Protein AF-A0A532UL81-F1 (afdb_monomer)

pLDDT: mean 82.59, std 19.24, range [45.41, 98.62]

Radius of gyration: 26.62 Å; Cα contacts (8 Å, |Δi|>4): 27; chains: 1; bounding box: 61×22×66 Å

Mean predicted aligned error: 12.57 Å

Sequence (66 aa):
MRLSKEAIREFKDIYYKEFKEKISDKEAQEMGANLLSLFEIVYRPISKPNTQEPGDRRKRQSSESV

Secondary structure (DSSP, 8-state):
----HHHHHHHHHHHHHHH-----HHHHHHHHHHHHHHHHHHT---------------SSSSS---

Foldseek 3Di:
DFDDPVQLVVQQVVCCVVPVDGDDSVVSRVVVVVVVVVCCVVPPPPPPPPPPPPDDPPDDPPDPDD

Structure (mmCIF, N/CA/C/O backbone):
data_AF-A0A532UL81-F1
#
_entry.id   AF-A0A532UL81-F1
#
loop_
_atom_site.group_PDB
_atom_site.id
_atom_site.type_symbol
_atom_site.label_atom_id
_atom_site.label_alt_id
_atom_site.label_comp_id
_atom_site.label_asym_id
_atom_site.label_entity_id
_atom_site.label_seq_id
_atom_site.p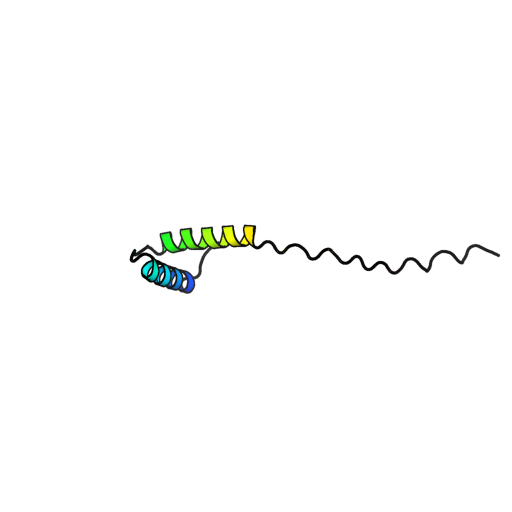dbx_PDB_ins_code
_atom_site.Cartn_x
_atom_site.Cartn_y
_atom_site.Cartn_z
_atom_site.occupancy
_atom_site.B_iso_or_equiv
_atom_site.auth_seq_id
_atom_site.auth_comp_id
_atom_site.auth_asym_id
_atom_site.auth_atom_id
_atom_site.pdbx_PDB_model_num
ATOM 1 N N . MET A 1 1 ? 11.210 5.489 -1.178 1.00 84.19 1 MET A N 1
ATOM 2 C CA . MET A 1 1 ? 10.071 5.955 -2.005 1.00 84.19 1 MET A CA 1
ATOM 3 C C . MET A 1 1 ? 8.906 6.329 -1.098 1.00 84.19 1 MET A C 1
ATOM 5 O O . MET A 1 1 ? 8.737 5.669 -0.080 1.00 84.19 1 MET A O 1
ATOM 9 N N . ARG A 1 2 ? 8.117 7.359 -1.430 1.00 92.75 2 ARG A N 1
ATOM 10 C CA . ARG A 1 2 ? 6.896 7.715 -0.686 1.00 92.75 2 ARG A CA 1
ATOM 11 C C . ARG A 1 2 ? 5.677 7.497 -1.580 1.00 92.75 2 ARG A C 1
ATOM 13 O O . ARG A 1 2 ? 5.697 7.951 -2.719 1.00 92.75 2 ARG A O 1
ATOM 20 N N . LEU A 1 3 ? 4.660 6.800 -1.079 1.00 96.25 3 LEU A N 1
ATOM 21 C CA . LEU A 1 3 ? 3.427 6.539 -1.821 1.00 96.25 3 LEU A CA 1
ATOM 22 C C . LEU A 1 3 ? 2.495 7.752 -1.718 1.00 96.25 3 LEU A C 1
ATOM 24 O O . LEU A 1 3 ? 2.528 8.501 -0.736 1.00 96.25 3 LEU A O 1
ATOM 28 N N . SER A 1 4 ? 1.664 7.949 -2.741 1.00 97.94 4 SER A N 1
ATOM 29 C CA . SER A 1 4 ? 0.563 8.909 -2.667 1.00 97.94 4 SER A CA 1
ATOM 30 C C . SER A 1 4 ? -0.507 8.422 -1.685 1.00 97.94 4 SER A C 1
ATOM 32 O O . SER A 1 4 ? -0.562 7.244 -1.326 1.00 97.94 4 SER A O 1
ATOM 34 N N . LYS A 1 5 ? -1.388 9.327 -1.250 1.00 97.69 5 LYS A N 1
ATOM 35 C CA . LYS A 1 5 ? -2.496 8.969 -0.351 1.00 97.69 5 LYS A CA 1
ATOM 36 C C . LYS A 1 5 ? -3.455 7.981 -1.014 1.00 97.69 5 LYS A C 1
ATOM 38 O O . LYS A 1 5 ? -3.949 7.064 -0.364 1.00 97.69 5 LYS A O 1
ATOM 43 N N . GLU A 1 6 ? -3.686 8.158 -2.308 1.00 98.25 6 GLU A N 1
ATOM 44 C CA . GLU A 1 6 ? -4.528 7.303 -3.136 1.00 98.25 6 GLU A CA 1
ATOM 45 C C . GLU A 1 6 ? -3.939 5.892 -3.217 1.00 98.25 6 GLU A C 1
ATOM 47 O O . GLU A 1 6 ? -4.654 4.926 -2.962 1.00 98.25 6 GLU A O 1
ATOM 52 N N . ALA A 1 7 ? -2.626 5.777 -3.448 1.00 98.19 7 ALA A N 1
ATOM 53 C CA . ALA A 1 7 ? -1.934 4.492 -3.482 1.00 98.19 7 ALA A CA 1
ATOM 54 C C . ALA A 1 7 ? -1.940 3.791 -2.114 1.00 98.19 7 ALA A C 1
ATOM 56 O O . ALA A 1 7 ? -2.134 2.582 -2.050 1.00 98.19 7 ALA A O 1
ATOM 57 N N . ILE A 1 8 ? -1.787 4.536 -1.011 1.00 98.50 8 ILE A N 1
ATOM 58 C CA . ILE A 1 8 ? -1.927 3.980 0.346 1.00 98.50 8 ILE A CA 1
ATOM 59 C C . ILE A 1 8 ? -3.337 3.417 0.554 1.00 98.50 8 ILE A C 1
ATOM 61 O O . ILE A 1 8 ? -3.482 2.310 1.071 1.00 98.50 8 ILE A O 1
ATOM 65 N N . ARG A 1 9 ? -4.381 4.147 0.142 1.00 98.50 9 ARG A N 1
ATOM 66 C CA . ARG A 1 9 ? -5.770 3.683 0.260 1.00 98.50 9 ARG A CA 1
ATOM 67 C C . ARG A 1 9 ? -5.998 2.400 -0.537 1.00 98.50 9 ARG A C 1
ATOM 69 O O . ARG A 1 9 ? -6.491 1.427 0.020 1.00 98.50 9 ARG A O 1
ATOM 76 N N . GLU A 1 10 ? -5.600 2.386 -1.805 1.00 98.50 10 GLU A N 1
ATOM 77 C CA . GLU A 1 10 ? -5.756 1.213 -2.672 1.00 98.50 10 GLU A CA 1
ATOM 78 C C . GLU A 1 10 ? -4.981 0.004 -2.146 1.00 98.50 10 GLU A C 1
ATOM 80 O O . GLU A 1 10 ? -5.520 -1.102 -2.104 1.00 98.50 10 GLU A O 1
ATOM 85 N N . PHE A 1 11 ? -3.751 0.215 -1.670 1.00 98.19 11 PHE A N 1
ATOM 86 C CA . PHE A 1 11 ? -2.947 -0.841 -1.063 1.00 98.19 11 PHE A CA 1
ATOM 87 C C . PHE A 1 11 ? -3.667 -1.472 0.132 1.00 98.19 11 PHE A C 1
ATOM 89 O O . PHE A 1 11 ? -3.760 -2.694 0.221 1.00 98.19 11 PHE A O 1
ATOM 96 N N . LYS A 1 12 ? -4.227 -0.652 1.030 1.00 98.62 12 LYS A N 1
ATOM 97 C CA . LYS A 1 12 ? -4.986 -1.127 2.196 1.00 98.62 12 LYS A CA 1
ATOM 98 C C . LYS A 1 12 ? -6.243 -1.895 1.798 1.00 98.62 12 LYS A C 1
ATOM 100 O O . LYS A 1 12 ? -6.536 -2.921 2.407 1.00 98.62 12 LYS A O 1
ATOM 105 N N . ASP A 1 13 ? -6.964 -1.421 0.784 1.00 98.56 13 ASP A N 1
ATOM 106 C CA . ASP A 1 13 ? -8.173 -2.083 0.289 1.00 98.56 13 ASP A CA 1
ATOM 107 C C . ASP A 1 13 ? -7.856 -3.465 -0.292 1.00 98.56 13 ASP A C 1
ATOM 109 O O . ASP A 1 13 ? -8.584 -4.425 -0.039 1.00 98.56 13 ASP A O 1
ATOM 113 N N . ILE A 1 14 ? -6.759 -3.584 -1.045 1.00 98.56 14 ILE A N 1
ATOM 114 C CA . ILE A 1 14 ? -6.279 -4.864 -1.579 1.00 98.56 14 ILE A CA 1
ATOM 115 C C . ILE A 1 14 ? -5.821 -5.770 -0.433 1.00 98.56 14 ILE A C 1
ATOM 117 O O . ILE A 1 14 ? -6.283 -6.903 -0.334 1.00 98.56 14 ILE A O 1
ATOM 121 N N . TYR A 1 15 ? -4.989 -5.262 0.479 1.00 98.50 15 TYR A N 1
ATOM 122 C CA . TYR A 1 15 ? -4.477 -6.034 1.613 1.00 98.50 15 TYR A CA 1
ATOM 123 C C . TYR A 1 15 ? -5.613 -6.612 2.466 1.00 98.50 15 TYR A C 1
ATOM 125 O O . TYR A 1 15 ? -5.617 -7.796 2.796 1.00 98.50 15 TYR A O 1
ATOM 133 N N . TYR A 1 16 ? -6.640 -5.810 2.755 1.00 98.56 16 TYR A N 1
ATOM 134 C CA . TYR A 1 16 ? -7.810 -6.284 3.486 1.00 98.56 16 TYR A CA 1
ATOM 135 C C . TYR A 1 16 ? -8.612 -7.328 2.701 1.00 98.56 16 TYR A C 1
ATOM 137 O O . TYR A 1 16 ? -9.116 -8.284 3.289 1.00 98.56 16 TYR A O 1
ATOM 145 N N . LYS A 1 17 ? -8.758 -7.182 1.379 1.00 98.62 17 LYS A N 1
ATOM 146 C CA . LYS A 1 17 ? -9.477 -8.173 0.562 1.00 98.62 17 LYS A CA 1
ATOM 147 C C . LYS A 1 17 ? -8.801 -9.540 0.609 1.00 98.62 17 LYS A C 1
ATOM 149 O O . LYS A 1 17 ? -9.522 -10.523 0.798 1.00 98.62 17 LYS A O 1
ATOM 154 N N . GLU A 1 18 ? -7.476 -9.566 0.514 1.00 98.38 18 GLU A N 1
ATOM 155 C CA . GLU A 1 18 ? -6.671 -10.790 0.471 1.00 98.38 18 GLU A CA 1
ATOM 156 C C . GLU A 1 18 ? -6.485 -11.424 1.855 1.00 98.38 18 GLU A C 1
ATOM 158 O O . GLU A 1 18 ? -6.744 -12.611 2.036 1.00 98.38 18 GLU A O 1
ATOM 163 N N . PHE A 1 19 ? -6.100 -10.631 2.857 1.00 98.00 19 PHE A N 1
ATOM 164 C CA . PHE A 1 19 ? -5.675 -11.147 4.164 1.00 98.00 19 PHE A CA 1
ATOM 165 C C . PHE A 1 19 ? -6.723 -10.978 5.267 1.00 98.00 19 PHE A C 1
ATOM 167 O O . PHE A 1 19 ? -6.570 -11.529 6.350 1.00 98.00 19 PHE A O 1
ATOM 174 N N . LYS A 1 20 ? -7.800 -10.219 5.017 1.00 98.25 20 LYS A N 1
ATOM 175 C CA . LYS A 1 20 ? -8.819 -9.835 6.021 1.00 98.25 20 LYS A CA 1
ATOM 176 C C . LYS A 1 20 ? -8.260 -9.069 7.226 1.00 98.25 20 LYS A C 1
ATOM 178 O O . LYS A 1 20 ? -8.958 -8.888 8.223 1.00 98.25 20 LYS A O 1
ATOM 183 N N . GLU A 1 21 ? -7.051 -8.534 7.101 1.00 97.94 21 GLU A N 1
ATOM 184 C CA . GLU A 1 21 ? -6.363 -7.747 8.120 1.00 97.94 21 GLU A CA 1
ATOM 185 C C . GLU A 1 21 ? -6.397 -6.255 7.781 1.00 97.94 21 GLU A C 1
ATOM 187 O O . GLU A 1 21 ? -6.295 -5.850 6.621 1.00 97.94 21 GLU A O 1
ATOM 192 N N . LYS A 1 22 ? -6.558 -5.416 8.809 1.00 98.19 22 LYS A N 1
ATOM 193 C CA . LYS A 1 22 ? -6.489 -3.959 8.669 1.00 98.19 22 LYS A CA 1
ATOM 194 C C . LYS A 1 22 ? -5.104 -3.489 9.076 1.00 98.19 22 LYS A C 1
ATOM 196 O O . LYS A 1 22 ? -4.668 -3.778 10.183 1.00 98.19 22 LYS A O 1
ATOM 201 N N . ILE A 1 23 ? -4.487 -2.697 8.213 1.00 98.31 23 ILE A N 1
ATOM 202 C CA . ILE A 1 23 ? -3.188 -2.073 8.461 1.00 98.31 23 ILE A CA 1
ATOM 203 C C . ILE A 1 23 ? -3.333 -0.551 8.522 1.00 98.31 23 ILE A C 1
ATOM 205 O O . ILE A 1 23 ? -4.271 0.036 7.973 1.00 98.31 23 ILE A O 1
ATOM 209 N N . SER A 1 24 ? -2.414 0.103 9.216 1.00 98.50 24 SER A N 1
ATOM 210 C CA . SER A 1 24 ? -2.300 1.556 9.283 1.00 98.50 24 SER A CA 1
ATOM 211 C C . SER A 1 24 ? -1.715 2.141 7.995 1.00 98.50 24 SER A C 1
ATOM 213 O O . SER A 1 24 ? -1.113 1.448 7.175 1.00 98.50 24 SER A O 1
ATOM 215 N N . ASP A 1 25 ? -1.854 3.456 7.824 1.00 98.25 25 ASP A N 1
ATOM 216 C CA . ASP A 1 25 ? -1.236 4.165 6.696 1.00 98.25 25 ASP A CA 1
ATOM 217 C C . ASP A 1 25 ? 0.295 4.073 6.741 1.00 98.25 25 ASP A C 1
ATOM 219 O O . ASP A 1 25 ? 0.938 4.033 5.695 1.00 98.25 25 ASP A O 1
ATOM 223 N N . LYS A 1 26 ? 0.878 4.008 7.947 1.00 98.25 26 LYS A N 1
ATOM 224 C CA . LYS A 1 26 ? 2.320 3.835 8.139 1.00 98.25 26 LYS A CA 1
ATOM 225 C C . LYS A 1 26 ? 2.777 2.458 7.657 1.00 98.25 26 LYS A C 1
ATOM 227 O O . LYS A 1 26 ? 3.733 2.379 6.895 1.00 98.25 26 LYS A O 1
ATOM 232 N N . GLU A 1 27 ? 2.071 1.400 8.049 1.00 98.44 27 GLU A N 1
ATOM 233 C CA . GLU A 1 27 ? 2.378 0.033 7.609 1.00 98.44 27 GLU A CA 1
ATOM 234 C C . GLU A 1 27 ? 2.218 -0.107 6.093 1.00 98.44 27 GLU A C 1
ATOM 236 O O . GLU A 1 27 ? 3.130 -0.578 5.421 1.00 98.44 27 GLU A O 1
ATOM 241 N N . ALA A 1 28 ? 1.119 0.396 5.523 1.00 98.38 28 ALA A N 1
ATOM 242 C CA . ALA A 1 28 ? 0.915 0.401 4.073 1.00 98.38 28 ALA A CA 1
ATOM 243 C C . ALA A 1 28 ? 2.023 1.175 3.332 1.00 98.38 28 ALA A C 1
ATOM 245 O O . ALA A 1 28 ? 2.510 0.732 2.290 1.00 98.38 28 ALA A O 1
ATOM 246 N N . GLN A 1 29 ? 2.457 2.310 3.888 1.00 98.25 29 GLN A N 1
ATOM 247 C CA . GLN A 1 29 ? 3.551 3.109 3.346 1.00 98.25 29 GLN A CA 1
ATOM 248 C C . GLN A 1 29 ? 4.885 2.348 3.358 1.00 98.25 29 GLN A C 1
ATOM 250 O O . GLN A 1 29 ? 5.623 2.401 2.374 1.00 98.25 29 GLN A O 1
ATOM 255 N N . GLU A 1 30 ? 5.211 1.662 4.452 1.00 98.31 30 GLU A N 1
ATOM 256 C CA . GLU A 1 30 ? 6.444 0.880 4.580 1.00 98.31 30 GLU A CA 1
ATOM 257 C C . GLU A 1 30 ? 6.422 -0.344 3.653 1.00 98.31 30 GLU A C 1
ATOM 259 O O . GLU A 1 30 ? 7.335 -0.530 2.847 1.00 98.31 30 GLU A O 1
ATOM 264 N N . MET A 1 31 ? 5.347 -1.135 3.687 1.00 98.12 31 MET A N 1
ATOM 265 C CA . MET A 1 31 ? 5.209 -2.355 2.886 1.00 98.12 31 MET A CA 1
ATOM 266 C C . MET A 1 31 ? 5.209 -2.062 1.383 1.00 98.12 31 MET A C 1
ATOM 268 O O . MET A 1 31 ? 5.959 -2.687 0.631 1.00 98.12 31 MET A O 1
ATOM 272 N N . GLY A 1 32 ? 4.416 -1.086 0.933 1.00 97.44 32 GLY A N 1
ATOM 273 C CA . GLY A 1 32 ? 4.345 -0.732 -0.4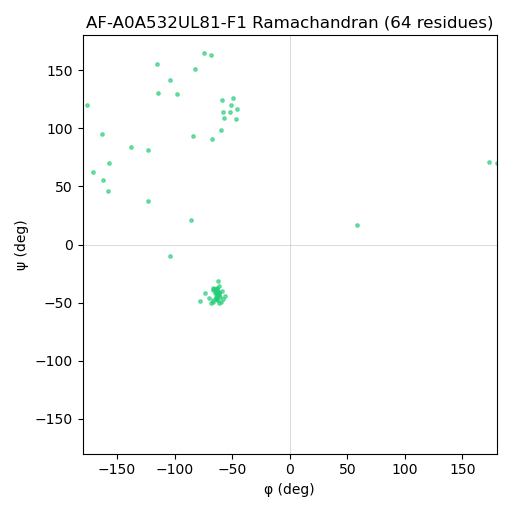83 1.00 97.44 32 GLY A CA 1
ATOM 274 C C . GLY A 1 32 ? 5.654 -0.131 -1.009 1.00 97.44 32 GLY A C 1
ATOM 275 O O . GLY A 1 32 ? 6.073 -0.447 -2.122 1.00 97.44 32 GLY A O 1
ATOM 276 N N . ALA A 1 33 ? 6.352 0.685 -0.208 1.00 97.38 33 ALA A N 1
ATOM 277 C CA . ALA A 1 33 ? 7.652 1.230 -0.603 1.00 97.38 33 ALA A CA 1
ATOM 278 C C . ALA A 1 33 ? 8.722 0.136 -0.723 1.00 97.38 33 ALA A C 1
ATOM 280 O O . ALA A 1 33 ? 9.527 0.171 -1.658 1.00 97.38 33 ALA A O 1
ATOM 281 N N . ASN A 1 34 ? 8.713 -0.843 0.186 1.00 96.75 34 ASN A N 1
ATOM 282 C CA . ASN A 1 34 ? 9.620 -1.987 0.130 1.00 96.75 34 ASN A CA 1
ATOM 283 C C . ASN A 1 34 ? 9.352 -2.847 -1.112 1.00 96.75 34 ASN A C 1
ATOM 285 O O . ASN A 1 34 ? 10.298 -3.232 -1.800 1.00 96.75 34 ASN A O 1
ATOM 289 N N . LEU A 1 35 ? 8.078 -3.084 -1.444 1.00 95.69 35 LEU A N 1
ATOM 290 C CA . LEU A 1 35 ? 7.687 -3.829 -2.643 1.00 95.69 35 LEU A CA 1
ATOM 291 C C . LEU A 1 35 ? 8.191 -3.155 -3.924 1.00 95.69 35 LEU A C 1
ATOM 293 O O . LEU A 1 35 ? 8.814 -3.813 -4.754 1.00 95.69 35 LEU A O 1
ATOM 297 N N . LEU A 1 36 ? 7.961 -1.848 -4.077 1.00 94.44 36 LEU A N 1
ATOM 298 C CA . LEU A 1 36 ? 8.425 -1.105 -5.252 1.00 94.44 36 LEU A CA 1
ATOM 299 C C . LEU A 1 36 ? 9.952 -1.111 -5.360 1.00 94.44 36 LEU A C 1
ATOM 301 O O . LEU A 1 36 ? 10.483 -1.343 -6.441 1.00 94.44 36 LEU A O 1
ATOM 305 N N . SER A 1 37 ? 10.652 -0.946 -4.235 1.00 92.75 37 SER A N 1
ATOM 306 C CA . SER A 1 37 ? 12.121 -0.989 -4.205 1.00 92.75 37 SER A CA 1
ATOM 307 C C . SER A 1 37 ? 12.656 -2.348 -4.667 1.00 92.75 37 SER A C 1
ATOM 309 O O . SER A 1 37 ? 13.618 -2.415 -5.429 1.00 92.75 37 SER A O 1
ATOM 311 N N . LEU A 1 38 ? 12.015 -3.445 -4.251 1.00 93.69 38 LEU A N 1
ATOM 312 C CA . LEU A 1 38 ? 12.351 -4.781 -4.741 1.00 93.69 38 LEU A CA 1
ATOM 313 C C . LEU A 1 38 ? 12.072 -4.907 -6.244 1.00 93.69 38 LEU A C 1
ATOM 315 O O . LEU A 1 38 ? 12.905 -5.422 -6.989 1.00 93.69 38 LEU A O 1
ATOM 319 N N . PHE A 1 39 ? 10.915 -4.427 -6.697 1.00 91.81 39 PHE A N 1
ATOM 320 C CA . PHE A 1 39 ? 10.511 -4.532 -8.093 1.00 91.81 39 PHE A CA 1
ATOM 321 C C . PHE A 1 39 ? 11.453 -3.766 -9.029 1.00 91.81 39 PHE A C 1
ATOM 323 O O . PHE A 1 39 ? 11.798 -4.277 -10.088 1.00 91.81 39 PHE A O 1
ATOM 330 N N . GLU A 1 40 ? 11.943 -2.594 -8.625 1.00 88.38 40 GLU A N 1
ATOM 331 C CA . GLU A 1 40 ? 12.952 -1.830 -9.373 1.00 88.38 40 GLU A CA 1
ATOM 332 C C . GLU A 1 40 ? 14.278 -2.588 -9.537 1.00 88.38 40 GLU A C 1
ATOM 334 O O . GLU A 1 40 ? 14.930 -2.488 -10.579 1.00 88.38 40 GLU A O 1
ATOM 339 N N . ILE A 1 41 ? 14.681 -3.367 -8.528 1.00 89.19 41 ILE A N 1
ATOM 340 C CA . ILE A 1 41 ? 15.889 -4.200 -8.590 1.00 89.19 41 ILE A CA 1
ATOM 341 C C . ILE A 1 41 ? 15.679 -5.364 -9.561 1.00 89.19 41 ILE A C 1
ATOM 343 O O . ILE A 1 41 ? 16.546 -5.640 -10.391 1.00 89.19 41 ILE A O 1
ATOM 347 N N . VAL A 1 42 ? 14.532 -6.040 -9.457 1.00 90.00 42 VAL A N 1
ATOM 348 C CA . VAL A 1 42 ? 14.222 -7.242 -10.244 1.00 90.00 42 VAL A CA 1
ATOM 349 C C . VAL A 1 42 ? 13.921 -6.897 -11.702 1.00 90.00 42 VAL A C 1
ATOM 351 O O . VAL A 1 42 ? 14.397 -7.577 -12.605 1.00 90.00 42 VAL A O 1
ATOM 354 N N . TYR A 1 43 ? 13.171 -5.825 -11.949 1.00 83.12 43 TYR A N 1
ATOM 355 C CA . TYR A 1 43 ? 12.741 -5.412 -13.283 1.00 83.12 43 TYR A CA 1
ATOM 356 C C . TYR A 1 43 ? 13.780 -4.539 -14.004 1.00 83.12 43 TYR A C 1
ATOM 358 O O . TYR A 1 43 ? 13.430 -3.818 -14.937 1.00 83.12 43 TYR A O 1
ATOM 366 N N . ARG A 1 44 ? 15.066 -4.579 -13.613 1.00 69.81 44 ARG A N 1
ATOM 367 C CA . ARG A 1 44 ? 16.123 -3.893 -1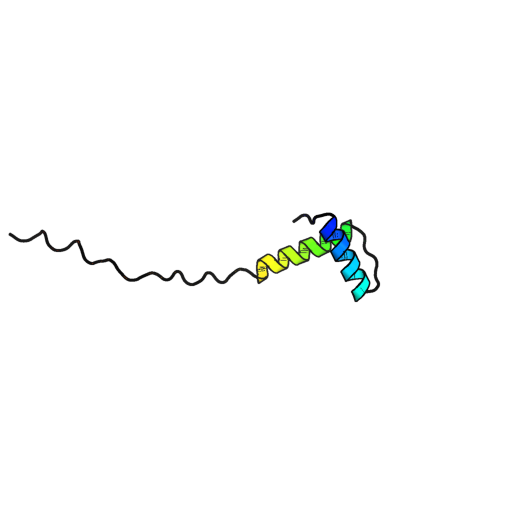4.371 1.00 69.81 44 ARG A CA 1
ATOM 368 C C . ARG A 1 44 ? 16.030 -4.326 -15.838 1.00 69.81 44 ARG A C 1
ATOM 370 O O . ARG A 1 44 ? 16.259 -5.505 -16.119 1.00 69.81 44 ARG A O 1
ATOM 377 N N . PRO A 1 45 ? 15.699 -3.415 -16.776 1.00 69.62 45 PRO A N 1
ATOM 378 C CA . PRO A 1 45 ? 15.638 -3.786 -18.174 1.00 69.62 45 PRO A CA 1
ATOM 379 C C . PRO A 1 45 ? 17.019 -4.298 -18.563 1.00 69.62 45 PRO A C 1
ATOM 381 O 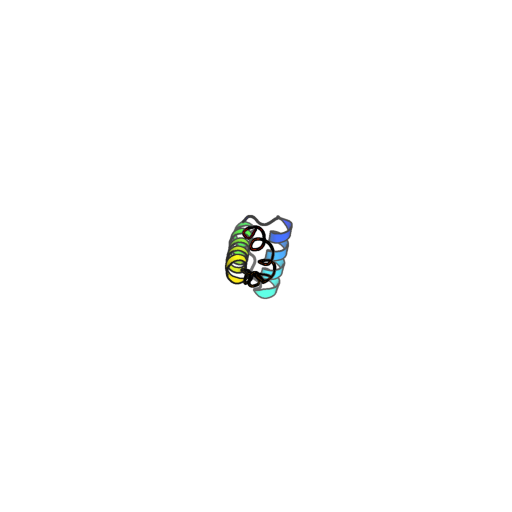O . PRO A 1 45 ? 18.020 -3.608 -18.357 1.00 69.62 45 PRO A O 1
ATOM 384 N N . ILE A 1 46 ? 17.076 -5.521 -19.095 1.00 68.88 46 ILE A N 1
ATOM 385 C CA . ILE A 1 46 ? 18.274 -6.017 -19.764 1.00 68.88 46 ILE A CA 1
ATOM 386 C C . ILE A 1 46 ? 18.532 -4.993 -20.861 1.00 68.88 46 ILE A C 1
ATOM 388 O O . ILE A 1 46 ? 17.727 -4.883 -21.790 1.00 68.88 46 ILE A O 1
ATOM 392 N N . SER A 1 47 ? 19.582 -4.181 -20.705 1.00 63.88 47 SER A N 1
ATOM 393 C CA . SER A 1 47 ? 20.011 -3.247 -21.736 1.00 63.88 47 SER A CA 1
ATOM 394 C C . SER A 1 47 ? 19.999 -4.018 -23.044 1.00 63.88 47 SER A C 1
ATOM 396 O O . SER A 1 47 ? 20.710 -5.019 -23.162 1.00 63.88 47 SER A O 1
ATOM 398 N N . LYS A 1 48 ? 19.149 -3.606 -23.997 1.00 61.91 48 LYS A N 1
ATOM 399 C CA . LYS A 1 48 ? 19.224 -4.153 -25.352 1.00 61.91 48 LYS A CA 1
ATOM 400 C C . LYS A 1 48 ? 20.699 -4.055 -25.732 1.00 61.91 48 LYS A C 1
ATOM 402 O O . LYS A 1 48 ? 21.258 -2.971 -25.533 1.00 61.91 48 LYS A O 1
ATOM 407 N N . PRO A 1 49 ? 21.352 -5.152 -26.160 1.00 56.97 49 PRO A N 1
ATOM 408 C CA . PRO A 1 49 ? 22.748 -5.078 -26.546 1.00 56.97 49 PRO A CA 1
ATOM 409 C C . PRO A 1 49 ? 22.834 -3.928 -27.534 1.00 56.97 49 PRO A C 1
ATOM 411 O O . PRO A 1 49 ? 22.086 -3.921 -28.516 1.00 56.97 49 PRO A O 1
ATOM 414 N N . ASN A 1 50 ? 23.636 -2.913 -27.193 1.00 56.97 50 ASN A N 1
ATOM 415 C CA . ASN A 1 50 ? 23.906 -1.795 -28.079 1.00 56.97 50 ASN A CA 1
ATOM 416 C C . ASN A 1 50 ? 24.226 -2.434 -29.420 1.00 56.97 50 ASN A C 1
ATOM 418 O O . ASN A 1 50 ? 25.238 -3.126 -29.542 1.00 56.97 50 ASN A O 1
ATOM 422 N N . THR A 1 51 ? 23.305 -2.305 -30.374 1.00 53.56 51 THR A N 1
ATOM 423 C CA . THR A 1 51 ? 23.541 -2.741 -31.738 1.00 53.56 51 THR A CA 1
ATOM 424 C C . THR A 1 51 ? 24.609 -1.779 -32.205 1.00 53.56 51 THR A C 1
ATOM 426 O O . THR A 1 51 ? 24.325 -0.643 -32.567 1.00 53.56 51 THR A O 1
ATOM 42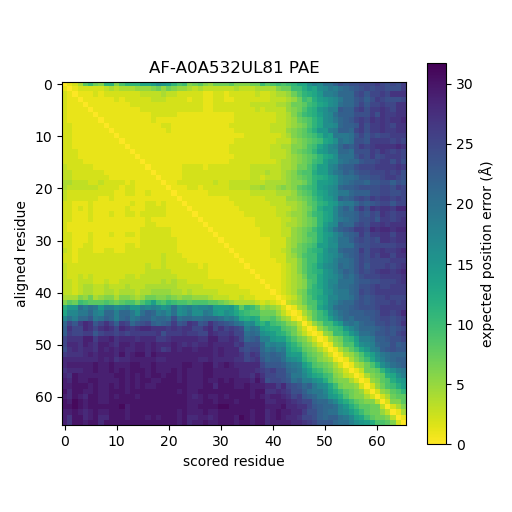9 N N . GLN A 1 52 ? 25.866 -2.175 -32.018 1.00 55.47 52 GLN A N 1
ATOM 430 C CA . GLN A 1 52 ? 26.984 -1.546 -32.678 1.00 55.47 52 GLN A CA 1
ATOM 431 C C . GLN A 1 52 ? 26.682 -1.751 -34.151 1.00 55.47 52 GLN A C 1
ATOM 433 O O . GLN A 1 52 ? 26.864 -2.853 -34.661 1.00 55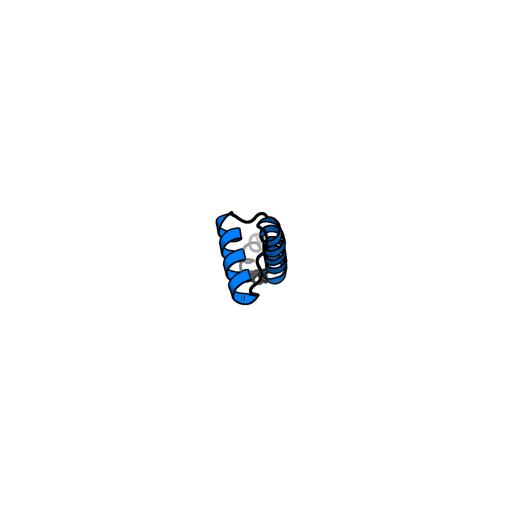.47 52 GLN A O 1
ATOM 438 N N . GLU A 1 53 ? 26.124 -0.735 -34.802 1.00 57.81 53 GLU A N 1
ATOM 439 C CA . GLU A 1 53 ? 26.055 -0.720 -36.251 1.00 57.81 53 GLU A CA 1
ATOM 440 C C . GLU A 1 53 ? 27.498 -0.833 -36.763 1.00 57.81 53 GLU A C 1
ATOM 442 O O . GLU A 1 53 ? 28.315 0.062 -36.514 1.00 57.81 53 GLU A O 1
ATOM 447 N N . PRO A 1 54 ? 27.877 -1.933 -37.434 1.00 58.25 54 PRO A N 1
ATOM 448 C CA . PRO A 1 54 ? 29.179 -2.026 -38.051 1.00 58.25 54 PRO A CA 1
ATOM 449 C C . PRO A 1 54 ? 29.059 -1.354 -39.414 1.00 58.25 54 PRO A C 1
ATOM 451 O O . PRO A 1 54 ? 28.676 -1.993 -40.392 1.00 58.25 54 PRO A O 1
ATOM 454 N N . GLY A 1 55 ? 29.370 -0.062 -39.502 1.00 57.38 55 GLY A N 1
ATOM 455 C CA . GLY A 1 55 ? 29.377 0.571 -40.815 1.00 57.38 55 GLY A CA 1
ATOM 456 C C . GLY A 1 55 ? 29.570 2.073 -40.850 1.00 57.38 55 GLY A C 1
ATOM 457 O O . GLY A 1 55 ? 28.657 2.760 -41.266 1.00 57.38 55 GLY A O 1
ATOM 458 N N . ASP A 1 56 ? 30.775 2.563 -40.542 1.00 58.91 56 ASP A N 1
ATOM 459 C CA . ASP A 1 56 ? 31.495 3.360 -41.547 1.00 58.91 56 ASP A CA 1
ATOM 460 C C . ASP A 1 56 ? 32.994 3.489 -41.206 1.00 58.91 56 ASP A C 1
ATOM 462 O O . ASP A 1 56 ? 33.426 4.331 -40.421 1.00 58.91 56 ASP A O 1
ATOM 466 N N . ARG A 1 57 ? 33.825 2.611 -41.780 1.00 58.22 57 ARG A N 1
ATOM 467 C CA . ARG A 1 57 ? 35.293 2.783 -41.833 1.00 58.22 57 ARG A CA 1
ATOM 468 C C . ARG A 1 57 ? 35.799 2.756 -43.273 1.00 58.22 57 ARG A C 1
ATOM 470 O O . ARG A 1 57 ? 36.872 2.225 -43.547 1.00 58.22 57 ARG A O 1
ATOM 477 N N . ARG A 1 58 ? 35.052 3.322 -44.222 1.00 57.94 58 ARG A N 1
ATOM 478 C CA . ARG A 1 58 ? 35.571 3.551 -45.576 1.00 57.94 58 ARG A CA 1
ATOM 479 C C . ARG A 1 58 ? 35.467 5.021 -45.937 1.00 57.94 58 ARG A C 1
ATOM 481 O O . ARG A 1 58 ? 34.559 5.404 -46.652 1.00 57.94 58 ARG A O 1
ATOM 488 N N . LYS A 1 59 ? 36.440 5.816 -45.475 1.00 53.84 59 LYS A N 1
ATOM 489 C CA . LYS A 1 59 ? 36.935 7.031 -46.161 1.00 53.84 59 LYS A CA 1
ATOM 490 C C . LYS A 1 59 ? 38.050 7.706 -45.357 1.00 53.84 59 LYS A C 1
ATOM 492 O O . LYS A 1 59 ? 37.812 8.773 -44.825 1.00 53.84 59 LYS A O 1
ATOM 497 N N . ARG A 1 60 ? 39.250 7.114 -45.251 1.00 49.84 60 ARG A N 1
ATOM 498 C CA . ARG A 1 60 ? 40.532 7.833 -44.997 1.00 49.84 60 ARG A CA 1
ATOM 499 C C . ARG A 1 60 ? 41.737 6.951 -45.358 1.00 49.84 60 ARG A C 1
ATOM 501 O O . ARG A 1 60 ? 42.571 6.680 -44.511 1.00 49.84 60 ARG A O 1
ATOM 508 N N . GLN A 1 61 ? 41.807 6.455 -46.590 1.00 52.69 61 GLN A N 1
ATOM 509 C CA . GLN A 1 61 ? 43.038 5.885 -47.161 1.00 52.69 61 GLN A CA 1
ATOM 510 C C . GLN A 1 61 ? 42.934 5.964 -48.688 1.00 52.69 61 GLN A C 1
ATOM 512 O O . GLN A 1 61 ? 42.681 4.981 -49.368 1.00 52.69 61 GLN A O 1
ATOM 517 N N . SER A 1 62 ? 43.009 7.187 -49.213 1.00 54.00 62 SER A N 1
ATOM 518 C CA . SER A 1 62 ? 43.251 7.461 -50.636 1.00 54.00 62 SER A CA 1
ATOM 519 C C . SER A 1 62 ? 43.498 8.960 -50.826 1.00 54.00 62 SER A C 1
ATOM 521 O O . SER A 1 62 ? 42.694 9.659 -51.436 1.00 54.00 62 SER A O 1
ATOM 523 N N . SER A 1 63 ? 44.565 9.476 -50.213 1.00 52.56 63 SER A N 1
ATOM 524 C CA . SER A 1 63 ? 45.237 10.733 -50.595 1.00 52.56 63 SER A CA 1
ATOM 525 C C . SER A 1 63 ? 46.678 10.719 -50.064 1.00 52.56 63 SER A C 1
ATOM 527 O O . SER A 1 63 ? 47.134 11.662 -49.438 1.00 52.56 63 SER A O 1
ATOM 529 N N . GLU A 1 64 ? 47.372 9.603 -50.262 1.00 54.91 64 GLU A N 1
ATOM 530 C CA . GLU A 1 64 ? 48.835 9.543 -50.265 1.00 54.91 64 GLU A CA 1
ATOM 531 C C . GLU A 1 64 ? 49.183 8.630 -51.430 1.00 54.91 64 GLU A C 1
ATOM 533 O O . GLU A 1 64 ? 49.246 7.414 -51.275 1.00 54.91 64 GLU A O 1
ATOM 538 N N . SER A 1 65 ? 49.235 9.203 -52.631 1.00 45.53 65 SER A N 1
ATOM 539 C CA . SER A 1 65 ? 50.023 8.716 -53.765 1.00 45.53 65 SER A CA 1
ATOM 540 C C . SER A 1 65 ? 49.887 9.699 -54.928 1.00 45.53 65 SER A C 1
ATOM 5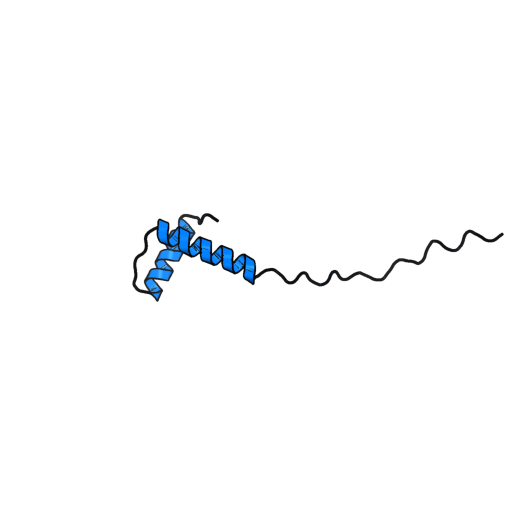42 O O . SER A 1 65 ? 48.791 9.861 -55.464 1.00 45.53 65 SER A O 1
ATOM 544 N N . VAL A 1 66 ? 51.055 10.220 -55.317 1.00 45.41 66 VAL A N 1
ATOM 545 C CA . VAL A 1 66 ? 51.423 11.001 -56.513 1.00 45.41 66 VAL A CA 1
ATOM 546 C C . VAL A 1 66 ? 51.239 12.512 -56.427 1.00 45.41 66 VAL A C 1
ATOM 548 O O . VAL A 1 66 ? 50.093 13.001 -56.483 1.00 45.41 66 VAL A O 1
#

Solvent-accessible surface area (backbone atoms only — not comparable to full-atom values): 4413 Å² total; per-residue (Å²): 119,83,73,52,72,67,55,36,51,52,51,44,55,50,45,27,70,76,70,73,49,92,74,52,71,67,54,38,40,52,55,52,32,52,51,52,56,51,45,59,66,72,64,56,74,76,73,71,75,79,78,74,77,90,78,85,90,85,86,88,87,86,88,85,82,135

=== Feature glossary ===
Feature key, reading from the visual/contextual features back to the raw sequence:

Rendered structure images. Structure images are PyMOL renders from 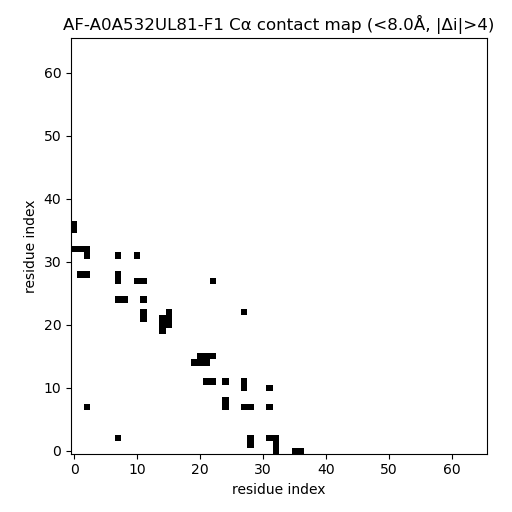six orthogonal camera directions. Cartoon representation draws helices as coils and strands as arrows; sticks shows the backbone as bonds; surface shows the solvent-excluded envelope. Rainbow coloring maps sequence position to hue (blue→red, N→C); chain coloring assigns a distinct color per polypeptide.

Contact-map, Ramachandran, and PAE plots. Three diagnostic plots accompany the record. The Cα contact map visualizes the tertiary structure as a 2D adjacency matrix (8 Å cutoff, sequence-local contacts suppressed). The Ramachandran plot shows the distribution of backbone (φ, ψ) torsions, with points in the α and β basins reflecting secondary structure content. The PAE plot shows AlphaFold's inter-residue confidence as a color matrix.

InterPro / GO / CATH / organism. The annotation block draws on four external resources. InterPro: which protein families and domains the sequence belongs to. GO: standardized terms for what the protein does, what process it participates in, and where in the cell it acts. CATH: which structural fold it has in the CATH hierarchy. Organism: the species of origin.

Nearest PDB structures. Structural nearest neighbors (via Foldseek easy-search vs the PDB). Reported per hit: target PDB id, E-value, and alignment TM-score. A TM-score above ~0.5 is the conventional threshold for 'same fold'.

Predicted aligned error. Predicted aligned error is AlphaFold's pairwise confidence. Unlike pLDDT (per-residue), PAE is per-residue-pair and captures whether two parts of the structure are correctly placed relative to each other. Units are ångströms of expected positional error.

Solvent-accessible surface area. SASA measures how much of the protein is reachable by solvent. It is computed by rolling a water-sized probe over the atomic surface and summing the exposed area (Å²). Per-residue SASA distinguishes core (buried, low SASA) from surface (exposed, high SASA) residues; total SASA is a whole-molecule size measure.

B-factor. Crystallographic B-factors measure how much each atom's electron density is smeared out, in Å². They rise in mobile loops and surface residues and fall in the buried interior. In AlphaFold models this column is repurposed to hold pLDDT instead.

pLDDT. For AlphaFold models, the B-factor field carries pLDDT — the model's own estimate of local accuracy on a 0–100 scale. Regions with pLDDT<50 should be treated as essentially unmodeled; they often correspond to intrinsically disordered segments.

Backbone torsions (φ/ψ). φ (phi) and ψ (psi) are the two rotatable backbone dihedrals per residue: φ is the C(i-1)–N–Cα–C torsion, ψ is the N–Cα–C–N(i+1) torsion, both in degrees on (−180°, 180°]. α-helical residues cluster near (−60°, −45°); β-strand residues near (−120°, +130°). A Ramachandran plot is simply a scatter of (φ, ψ) for every residue.

Radius of gyration, Cα contacts, bounding box. Radius of gyration (Rg) is the root-mean-square distance of Cα atoms from their centroid — a single number for overall size and compactness. A globular domain of N residues has Rg ≈ 2.2·N^0.38 Å; an extended or disordered chain has a much larger Rg. The Cα contact count is the number of residue pairs whose Cα atoms are within 8 Å and are more than four positions apart in sequence — a standard proxy for tertiary packing density. The bounding box is the smallest axis-aligned box enclosing all Cα atoms.

Secondary structure (3-state, P-SEA). Three-state secondary structure (P-SEA) collapses the eight DSSP classes into helix (a), strand (b), and coil (c). P-SEA assigns these from Cα geometry alone — distances and angles — without requiring backbone oxygens, so it works on any Cα trace.

Secondary structure (8-state, DSSP). Secondary structure is the local, repeating backbone conformation. DSSP classifies it into eight states by reading the hydrogen-bond network: three helix types (H, G, I), two β types (E, B), two non-regular types (T, S), and unstructured coil (-).

Foldseek 3Di. The Foldseek 3Di string e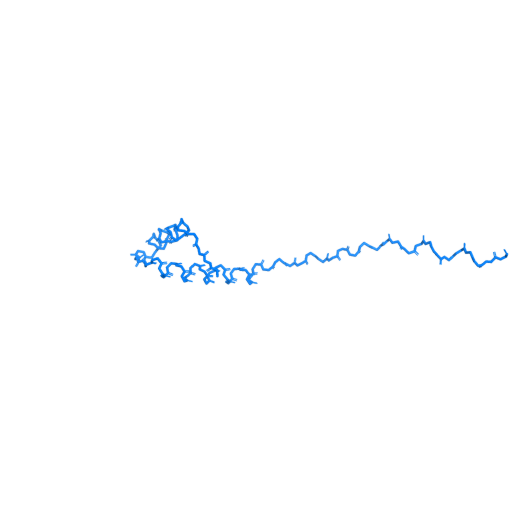ncodes local tertiary geometry as a 20-letter alphabet — one character per residue — derived from the relative positions of nearby Cα atoms. Unlike the amino-acid sequence, 3Di is a direct function of the 3D structure, so two proteins with the same fold have similar 3Di strings even at low sequence identity.

mmCIF coordinates. Structure coordinates are given as an mmCIF _atom_site loop: one row per atom with element, residue name, chain id, sequence number, and x/y/z position in Å. Only the four main-chain atoms per residue are included here; side chains are omitted to keep the record compact.

Sequence. This is the polypeptide sequence — one letter per residue, N-terminus first. Length ranges from a few dozen residues for small domains to over a thousand for large multi-domain proteins.